Protein AF-A0AAV0EI88-F1 (afdb_monomer)

Secondary structure (DSSP, 8-state):
---HHHHHHHT-HHHHHHHHHTT--TT---TTS--HHHHHHHHT-HHHHHHHHHTT--TT---TTS--HHHHHHHTT-HHHHHHHHHTT--S------S------TT----------------------

Radius of gyration: 23.04 Å; Cα contacts (8 Å, |Δi|>4): 143; chains: 1; bounding box: 40×52×74 Å

InterPro domains:
  IPR002110 Ankyrin repeat [PF12796] (6-94)
  IPR002110 Ankyrin repeat [PR01415] (33-48)
  IPR002110 Ankyrin repeat [PR01415] (81-95)
  IPR002110 Ankyrin repeat [PS50088] (32-64)
  IPR002110 Ankyrin repeat [PS50088] (65-92)
  IPR002110 Ankyrin repeat [SM00248] (32-61)
  IPR002110 Ankyrin repeat [SM00248] (65-94)
  IPR036770 Ankyrin repeat-containing domain superfamily [G3DSA:1.25.40.20] (1-109)
  IPR036770 Ankyrin repeat-containing domain superfamily [SSF48403] (4-94)

Solvent-accessible surface area (backbone atoms only — not comparable to full-atom values): 8012 Å² total; per-residue (Å²): 132,89,49,66,48,54,26,29,59,71,63,35,54,69,61,34,51,52,43,44,73,74,67,47,66,62,67,46,58,51,98,63,34,40,30,25,59,38,40,6,40,61,73,61,35,57,67,42,41,49,52,44,49,76,67,68,35,67,54,68,52,48,26,74,86,67,48,30,36,58,52,39,13,59,75,68,66,32,62,71,53,35,52,51,42,49,72,69,67,25,67,89,73,70,73,84,62,68,100,64,92,75,84,81,65,92,86,55,103,64,96,69,88,82,79,83,82,72,86,85,83,74,86,76,84,79,80,88,133

Mean predicted aligned error: 13.84 Å

Foldseek 3Di:
DDDLLNCLQVLVLPVNVVCVVVPDDQCDQDPQGDGSLLNNLLNLPQPSNVSSVVSVNDQCRATPVRDGSLNSNVVSVNVVSNVVSVVSVNPPDDPPPPPDDDDDDPPDPDDDDDPPDDDPPPPDDDDDD

Nearest PDB structures (foldseek):
  1n0q-assembly1_A  TM=9.569E-01  e=3.970E-07  unclassified
  4k5b-assembly1_A  TM=9.743E-01  e=3.851E-06  Escherichia coli
  5eil-assembly1_A  TM=9.621E-01  e=2.298E-06  synthetic construct
  5ma6-assembly1_B  TM=9.653E-01  e=3.851E-06  synthetic construct
  2y1l-assembly1_F  TM=9.260E-01  e=1.722E-05  synthetic construct

Organism: NCBI:txid186058

Sequence (129 aa):
MEDIHAFAREEDDNNLIKCIESGVRVDLKDSEGQTPLHWAVDRGHLNTTKVLLSKNANVNEKDSEGQGPLHYAAVCERKDIAQLLVKNNADIVHRALPDEIYEMDTESQKLKPQLRFNNSQHLTVGGCK

pLDDT: mean 74.46, std 20.15, range [37.72, 92.94]

Structure (mmCIF, N/CA/C/O backbone):
data_AF-A0AAV0EI88-F1
#
_entry.id   AF-A0AAV0EI88-F1
#
loop_
_atom_site.group_PDB
_atom_site.id
_atom_site.type_symbol
_atom_site.label_atom_id
_atom_site.label_alt_id
_atom_site.label_comp_id
_atom_site.label_asym_id
_atom_site.label_entity_id
_atom_site.label_seq_id
_atom_site.pdbx_PDB_ins_code
_atom_site.Cartn_x
_atom_site.Cartn_y
_atom_site.Cartn_z
_atom_site.occupancy
_atom_site.B_iso_or_equiv
_atom_site.auth_seq_id
_atom_site.auth_comp_id
_atom_site.auth_asym_id
_atom_site.auth_atom_id
_atom_site.pdbx_PDB_model_num
ATOM 1 N N . MET A 1 1 ? 8.497 2.436 18.594 1.00 51.84 1 MET A N 1
ATOM 2 C CA . MET A 1 1 ? 7.079 2.614 18.239 1.00 51.84 1 MET A CA 1
ATOM 3 C C . MET A 1 1 ? 6.995 2.064 16.836 1.00 51.84 1 MET A C 1
ATOM 5 O O . MET A 1 1 ? 7.806 2.478 16.024 1.00 51.84 1 MET A O 1
ATOM 9 N N . GLU A 1 2 ? 6.220 1.007 16.626 1.00 67.12 2 GLU A N 1
ATOM 10 C CA . GLU A 1 2 ? 6.078 0.421 15.291 1.00 67.12 2 GLU A CA 1
ATOM 11 C C . GLU A 1 2 ? 5.209 1.357 14.450 1.00 67.12 2 GLU A C 1
ATOM 13 O O . GLU A 1 2 ? 4.152 1.804 14.903 1.00 67.12 2 GLU A O 1
ATOM 18 N N . ASP A 1 3 ? 5.702 1.703 13.266 1.00 85.12 3 ASP A N 1
ATOM 19 C CA . ASP A 1 3 ? 5.028 2.610 12.345 1.00 85.12 3 ASP A CA 1
ATOM 20 C C . ASP A 1 3 ? 4.098 1.829 11.411 1.00 85.12 3 ASP A C 1
ATOM 22 O O . ASP A 1 3 ? 4.223 0.615 11.239 1.00 85.12 3 ASP A O 1
ATOM 26 N N . ILE A 1 4 ? 3.175 2.533 10.752 1.00 89.81 4 ILE A N 1
ATOM 27 C CA . ILE A 1 4 ? 2.222 1.932 9.806 1.00 89.81 4 ILE A CA 1
ATOM 28 C C . ILE A 1 4 ? 2.914 1.111 8.694 1.00 89.81 4 ILE A C 1
ATOM 30 O O . ILE A 1 4 ? 2.361 0.117 8.225 1.00 89.81 4 ILE A O 1
ATOM 34 N N . HIS A 1 5 ? 4.150 1.466 8.328 1.00 89.62 5 HIS A N 1
ATOM 35 C CA . HIS A 1 5 ? 4.994 0.723 7.385 1.00 89.62 5 HIS A CA 1
ATOM 36 C C . HIS A 1 5 ? 5.426 -0.652 7.902 1.00 89.62 5 HIS A C 1
ATOM 38 O O . HIS A 1 5 ? 5.431 -1.612 7.133 1.00 89.62 5 HIS A O 1
ATOM 44 N N . ALA A 1 6 ? 5.760 -0.771 9.192 1.00 90.00 6 ALA A N 1
ATOM 45 C CA . ALA A 1 6 ? 6.183 -2.038 9.790 1.00 90.00 6 ALA A CA 1
ATOM 46 C C . ALA A 1 6 ? 5.035 -3.056 9.762 1.00 90.00 6 ALA A C 1
ATOM 48 O O . ALA A 1 6 ? 5.210 -4.171 9.275 1.00 90.00 6 ALA A O 1
ATOM 49 N N . PHE A 1 7 ? 3.829 -2.630 10.148 1.00 90.25 7 PHE A N 1
ATOM 50 C CA . PHE A 1 7 ? 2.637 -3.481 10.085 1.00 90.25 7 PHE A CA 1
ATOM 51 C C . PHE A 1 7 ? 2.302 -3.909 8.653 1.00 90.25 7 PHE A C 1
ATOM 53 O O . PHE A 1 7 ? 1.961 -5.066 8.415 1.00 90.25 7 PHE A O 1
ATOM 60 N N . ALA A 1 8 ? 2.470 -3.008 7.677 1.00 89.75 8 ALA A N 1
ATOM 61 C CA . ALA A 1 8 ? 2.252 -3.339 6.272 1.00 89.75 8 ALA A CA 1
ATOM 62 C C . ALA A 1 8 ? 3.286 -4.327 5.706 1.00 89.75 8 ALA A C 1
ATOM 64 O O . ALA A 1 8 ? 2.984 -5.068 4.773 1.00 89.75 8 ALA A O 1
ATOM 65 N N . ARG A 1 9 ? 4.500 -4.354 6.265 1.00 87.81 9 ARG A N 1
ATOM 66 C CA . ARG A 1 9 ? 5.572 -5.281 5.884 1.00 87.81 9 ARG A CA 1
ATOM 67 C C . ARG A 1 9 ? 5.398 -6.672 6.502 1.00 87.81 9 ARG A C 1
ATOM 69 O O . ARG A 1 9 ? 5.786 -7.661 5.878 1.00 87.81 9 ARG A O 1
ATOM 76 N N . GLU A 1 10 ? 4.848 -6.746 7.710 1.00 87.31 10 GLU A N 1
ATOM 77 C CA . GLU A 1 10 ? 4.723 -7.981 8.499 1.00 87.31 10 GLU A CA 1
ATOM 78 C C . GLU A 1 10 ? 3.380 -8.715 8.322 1.00 87.31 10 GLU A C 1
ATOM 80 O O . GLU A 1 10 ? 3.190 -9.767 8.921 1.00 87.31 10 GLU A O 1
ATOM 85 N N . GLU A 1 11 ? 2.483 -8.212 7.462 1.00 85.94 11 GLU A N 1
ATOM 86 C CA . GLU A 1 11 ? 1.114 -8.740 7.267 1.00 85.94 11 GLU A CA 1
ATOM 87 C C . GLU A 1 11 ? 0.243 -8.644 8.540 1.00 85.94 11 GLU A C 1
ATOM 89 O O . GLU A 1 11 ? -0.685 -9.423 8.758 1.00 85.94 11 GLU A O 1
ATOM 94 N N . ASP A 1 12 ? 0.521 -7.662 9.405 1.00 88.94 12 ASP A N 1
ATOM 95 C CA . ASP A 1 12 ? -0.242 -7.452 10.636 1.00 88.94 12 ASP A CA 1
ATOM 96 C C . ASP A 1 12 ? -1.436 -6.521 10.397 1.00 88.94 12 ASP A C 1
ATOM 98 O O . ASP A 1 12 ? -1.453 -5.346 10.775 1.00 88.94 12 ASP A O 1
ATOM 102 N N . ASP A 1 13 ? -2.463 -7.067 9.747 1.00 88.75 13 ASP A N 1
ATOM 103 C CA . ASP A 1 13 ? -3.684 -6.337 9.399 1.00 88.75 13 ASP A CA 1
ATOM 104 C C . ASP A 1 13 ? -4.397 -5.757 10.635 1.00 88.75 13 ASP A C 1
ATOM 106 O O . ASP A 1 13 ? -4.989 -4.677 10.571 1.00 88.75 13 ASP A O 1
ATOM 110 N N . ASN A 1 14 ? -4.328 -6.445 11.779 1.00 90.38 14 ASN A N 1
ATOM 111 C CA . ASN A 1 14 ? -4.995 -6.015 13.008 1.00 90.38 14 ASN A CA 1
ATOM 112 C C . ASN A 1 14 ? -4.340 -4.758 13.583 1.00 90.38 14 ASN A C 1
ATOM 114 O O . ASN A 1 14 ? -5.032 -3.781 13.890 1.00 90.38 14 ASN A O 1
ATOM 118 N N . ASN A 1 15 ? -3.012 -4.768 13.722 1.00 90.56 15 ASN A N 1
ATOM 119 C CA . ASN A 1 15 ? -2.287 -3.604 14.217 1.00 90.56 15 ASN A CA 1
ATOM 120 C C . ASN A 1 15 ? -2.280 -2.463 13.192 1.00 90.56 15 ASN A C 1
ATOM 122 O O . ASN A 1 15 ? -2.442 -1.305 13.582 1.00 90.56 15 ASN A O 1
ATOM 126 N N . LEU A 1 16 ? -2.231 -2.775 11.892 1.00 90.44 16 LEU A N 1
ATOM 127 C CA . LEU A 1 16 ? -2.396 -1.793 10.822 1.00 90.44 16 LEU A CA 1
ATOM 128 C C . LEU A 1 16 ? -3.726 -1.032 10.956 1.00 90.44 16 LEU A C 1
ATOM 130 O O . LEU A 1 16 ? -3.735 0.200 10.993 1.00 90.44 16 LEU A O 1
ATOM 134 N N . ILE A 1 17 ? -4.854 -1.746 11.076 1.00 90.62 17 ILE A N 1
ATOM 135 C CA . ILE A 1 17 ? -6.183 -1.132 11.239 1.00 90.62 17 ILE A CA 1
ATOM 136 C C . ILE A 1 17 ? -6.225 -0.276 12.500 1.00 90.62 17 ILE A C 1
ATOM 138 O O . ILE A 1 17 ? -6.700 0.859 12.455 1.00 90.62 17 ILE A O 1
ATOM 142 N N . LYS A 1 18 ? -5.687 -0.790 13.607 1.00 90.94 18 LYS A N 1
ATOM 143 C CA . LYS A 1 18 ? -5.657 -0.083 14.887 1.00 90.94 18 LYS A CA 1
ATOM 144 C C . LYS A 1 18 ? -4.873 1.230 14.809 1.00 90.94 18 LYS A C 1
ATOM 146 O O . LYS A 1 18 ? -5.299 2.221 15.397 1.00 90.94 18 LYS A O 1
ATOM 151 N N . CYS A 1 19 ? -3.763 1.266 14.072 1.00 89.38 19 CYS A N 1
ATOM 152 C CA . CYS A 1 19 ? -3.006 2.494 13.820 1.00 89.38 19 CYS A CA 1
ATOM 153 C C . CYS A 1 19 ? -3.779 3.494 12.956 1.00 89.38 19 CYS A C 1
ATOM 155 O O . CYS A 1 19 ? -3.773 4.691 13.228 1.00 89.38 19 CYS A O 1
ATOM 157 N N . ILE A 1 20 ? -4.486 3.023 11.932 1.00 89.25 20 ILE A N 1
ATOM 158 C CA . ILE A 1 20 ? -5.314 3.902 11.097 1.00 89.25 20 ILE A CA 1
A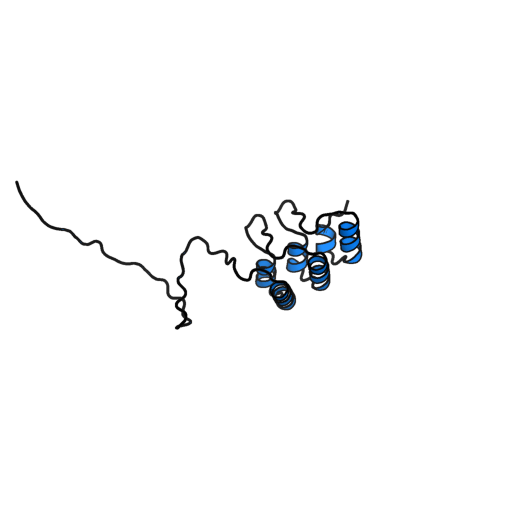TOM 159 C C . ILE A 1 20 ? -6.465 4.492 11.928 1.00 89.25 20 ILE A C 1
ATOM 161 O O . ILE A 1 20 ? -6.767 5.680 11.834 1.00 89.25 20 ILE A O 1
ATOM 165 N N . GLU A 1 21 ? -7.073 3.686 12.798 1.00 88.81 21 GLU A N 1
ATOM 166 C CA . GLU A 1 21 ? -8.147 4.111 13.703 1.00 88.81 21 GLU A CA 1
ATOM 167 C C . GLU A 1 21 ? -7.667 5.032 14.827 1.00 88.81 21 GLU A C 1
ATOM 169 O O . GLU A 1 21 ? -8.438 5.868 15.297 1.00 88.81 21 GLU A O 1
ATOM 174 N N . SER A 1 22 ? -6.392 4.951 15.221 1.00 88.94 22 SER A N 1
ATOM 175 C CA . SER A 1 22 ? -5.790 5.906 16.157 1.00 88.94 22 SER A CA 1
ATOM 176 C C . SER A 1 22 ? -5.478 7.270 15.524 1.00 88.94 22 SER A C 1
ATOM 178 O O . SER A 1 22 ? -5.078 8.191 16.236 1.00 88.94 22 SER A O 1
ATOM 180 N N . GLY A 1 23 ? -5.708 7.429 14.214 1.00 86.12 23 GLY A N 1
ATOM 181 C CA . GLY A 1 23 ? -5.546 8.684 13.480 1.00 86.12 23 GLY A CA 1
ATOM 182 C C . GLY A 1 23 ? -4.271 8.771 12.640 1.00 86.12 23 GLY A C 1
ATOM 183 O O . GLY A 1 23 ? -3.953 9.850 12.134 1.00 86.12 23 GLY A O 1
ATOM 184 N N . VAL A 1 24 ? -3.531 7.669 12.467 1.00 88.44 24 VAL A N 1
ATOM 185 C CA . VAL A 1 24 ? -2.377 7.633 11.556 1.00 88.44 24 VAL A CA 1
ATOM 186 C C . VAL A 1 24 ? -2.862 7.681 10.106 1.00 88.44 24 VAL A C 1
ATOM 188 O O . VAL A 1 24 ? -3.807 6.995 9.717 1.00 88.44 24 VAL A O 1
ATOM 191 N N . ARG A 1 25 ? -2.202 8.495 9.276 1.00 88.12 25 ARG A N 1
ATOM 192 C CA . ARG A 1 25 ? -2.519 8.592 7.845 1.00 88.12 25 ARG A CA 1
ATOM 193 C C . ARG A 1 25 ? -2.083 7.320 7.114 1.00 88.12 25 ARG A C 1
ATOM 195 O O . ARG A 1 25 ? -0.937 6.905 7.240 1.00 88.12 25 ARG A O 1
ATOM 202 N N . VAL A 1 26 ? -2.977 6.765 6.294 1.00 89.38 26 VAL A N 1
ATOM 203 C CA . VAL A 1 26 ? -2.714 5.577 5.455 1.00 89.38 26 VAL A CA 1
ATOM 204 C C . VAL A 1 26 ? -1.632 5.804 4.400 1.00 89.38 26 VAL A C 1
ATOM 206 O O . VAL A 1 26 ? -0.906 4.877 4.064 1.00 89.38 26 VAL A O 1
ATOM 209 N N . ASP A 1 27 ? -1.483 7.047 3.938 1.00 88.00 27 ASP A N 1
ATOM 210 C CA . ASP A 1 27 ? -0.513 7.451 2.910 1.00 88.00 27 ASP A CA 1
ATOM 211 C C . ASP A 1 27 ? 0.760 8.062 3.514 1.00 88.00 27 ASP A C 1
ATOM 213 O O . ASP A 1 27 ? 1.408 8.912 2.899 1.00 88.00 27 ASP A O 1
ATOM 217 N N . LEU A 1 28 ? 1.094 7.705 4.759 1.00 90.50 28 LEU A N 1
ATOM 218 C CA . LEU A 1 28 ? 2.328 8.168 5.389 1.00 90.50 28 LEU A CA 1
ATOM 219 C C . LEU A 1 28 ? 3.522 7.723 4.536 1.00 90.50 28 LEU A C 1
ATOM 221 O O . LEU A 1 28 ? 3.635 6.549 4.204 1.00 90.50 28 LEU A O 1
ATOM 225 N N . LYS A 1 29 ? 4.418 8.646 4.196 1.00 90.88 29 LYS A N 1
ATOM 226 C CA . LYS A 1 29 ? 5.653 8.322 3.479 1.00 90.88 29 LYS A CA 1
ATOM 227 C C . LYS A 1 29 ? 6.783 8.084 4.472 1.00 90.88 29 LYS A C 1
ATOM 229 O O . LYS A 1 29 ? 6.895 8.828 5.445 1.00 90.88 29 LYS A O 1
ATOM 234 N N . ASP A 1 30 ? 7.580 7.049 4.239 1.00 89.50 30 ASP A N 1
ATOM 235 C CA . ASP A 1 30 ? 8.824 6.825 4.975 1.00 89.50 30 ASP A CA 1
ATOM 236 C C . ASP A 1 30 ? 9.976 7.659 4.385 1.00 89.50 30 ASP A C 1
ATOM 238 O O . ASP A 1 30 ? 9.772 8.544 3.549 1.00 89.50 30 ASP A O 1
ATOM 242 N N . SER A 1 31 ? 11.205 7.392 4.834 1.00 89.88 31 SER A N 1
ATOM 243 C CA . SER A 1 31 ? 12.413 8.067 4.353 1.00 89.88 31 SER A CA 1
ATOM 244 C C . SER A 1 31 ? 12.707 7.851 2.868 1.00 89.88 31 SER A C 1
ATOM 246 O O . SER A 1 31 ? 13.425 8.657 2.286 1.00 89.88 31 SER A O 1
ATOM 248 N N . GLU A 1 32 ? 12.172 6.792 2.258 1.00 85.69 32 GLU A N 1
ATOM 249 C CA . GLU A 1 32 ? 12.321 6.495 0.829 1.00 85.69 32 GLU A CA 1
ATOM 250 C C . GLU A 1 32 ? 11.126 7.024 0.020 1.00 85.69 32 GLU A C 1
ATOM 252 O O . GLU A 1 32 ? 11.051 6.874 -1.200 1.00 85.69 32 GLU A O 1
ATOM 257 N N . GLY A 1 33 ? 10.194 7.726 0.670 1.00 90.00 33 GLY A N 1
ATOM 258 C CA . GLY A 1 33 ? 8.975 8.220 0.041 1.00 90.00 33 GLY A CA 1
ATOM 259 C C . GLY A 1 33 ? 7.916 7.131 -0.145 1.00 90.00 33 GLY A C 1
ATOM 260 O O . GLY A 1 33 ? 6.870 7.403 -0.735 1.00 90.00 33 GLY A O 1
ATOM 261 N N . GLN A 1 34 ? 8.156 5.917 0.352 1.00 90.69 34 GLN A N 1
ATOM 262 C CA . GLN A 1 34 ? 7.260 4.785 0.185 1.00 90.69 34 GLN A CA 1
ATOM 263 C C . GLN A 1 34 ? 6.100 4.867 1.177 1.00 90.69 34 GLN A C 1
ATOM 265 O O . GLN A 1 34 ? 6.249 5.226 2.348 1.00 90.69 34 GLN A O 1
ATOM 270 N N . THR A 1 35 ? 4.910 4.523 0.695 1.00 92.94 35 THR A N 1
ATOM 271 C CA . THR A 1 35 ? 3.7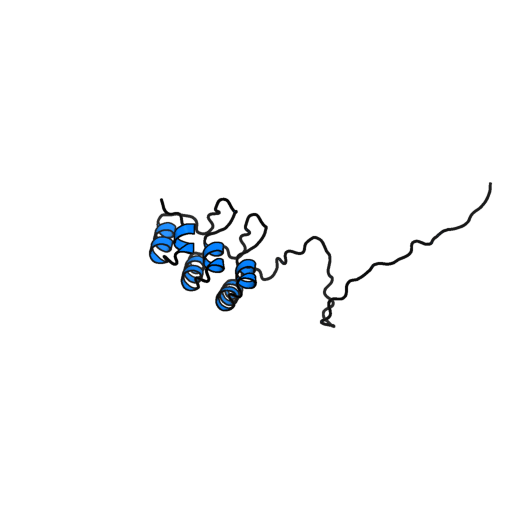11 4.381 1.533 1.00 92.94 35 THR A CA 1
ATOM 272 C C . THR A 1 35 ? 3.580 2.945 2.050 1.00 92.94 35 THR A C 1
ATOM 274 O O . THR A 1 35 ? 4.158 2.029 1.462 1.00 92.94 35 THR A O 1
ATOM 277 N N . PRO A 1 36 ? 2.769 2.687 3.091 1.00 92.69 36 PRO A N 1
ATOM 278 C CA . PRO A 1 36 ? 2.429 1.330 3.526 1.00 92.69 36 PRO A CA 1
ATOM 279 C C . PRO A 1 36 ? 1.968 0.422 2.380 1.00 92.69 36 PRO A C 1
ATOM 281 O O . PRO A 1 36 ? 2.266 -0.770 2.367 1.00 92.69 36 PRO A O 1
ATOM 284 N N . LEU A 1 37 ? 1.290 0.993 1.378 1.00 92.56 37 LEU A N 1
ATOM 285 C CA . LEU A 1 37 ? 0.845 0.264 0.194 1.00 92.56 37 LEU A CA 1
ATOM 286 C C . LEU A 1 37 ? 2.016 -0.235 -0.664 1.00 92.56 37 LEU A C 1
ATOM 288 O O . LEU A 1 37 ? 1.930 -1.338 -1.190 1.00 92.56 37 LEU A O 1
ATOM 292 N N . HIS A 1 38 ? 3.119 0.513 -0.764 1.00 91.56 38 HIS A N 1
ATOM 293 C CA . HIS A 1 38 ? 4.321 0.051 -1.468 1.00 91.56 38 HIS A CA 1
ATOM 294 C C . HIS A 1 38 ? 4.895 -1.200 -0.798 1.00 91.56 38 HIS A C 1
ATOM 296 O O . HIS A 1 38 ? 5.102 -2.209 -1.467 1.00 91.56 38 HIS A O 1
ATOM 302 N N . TRP A 1 39 ? 5.056 -1.173 0.529 1.00 91.94 39 TRP A N 1
ATOM 303 C CA . TRP A 1 39 ? 5.579 -2.307 1.295 1.00 91.94 39 TRP A CA 1
ATOM 304 C C . TRP A 1 39 ? 4.677 -3.540 1.227 1.00 91.94 39 TRP A C 1
ATOM 306 O O . TRP A 1 39 ? 5.175 -4.650 1.034 1.00 91.94 39 TRP A O 1
ATOM 316 N N . ALA A 1 40 ? 3.357 -3.361 1.337 1.00 92.38 40 ALA A N 1
ATOM 317 C CA . ALA A 1 40 ? 2.408 -4.465 1.212 1.00 92.38 40 ALA A CA 1
ATOM 318 C C . ALA A 1 40 ? 2.484 -5.122 -0.179 1.00 92.38 40 ALA A C 1
ATOM 320 O O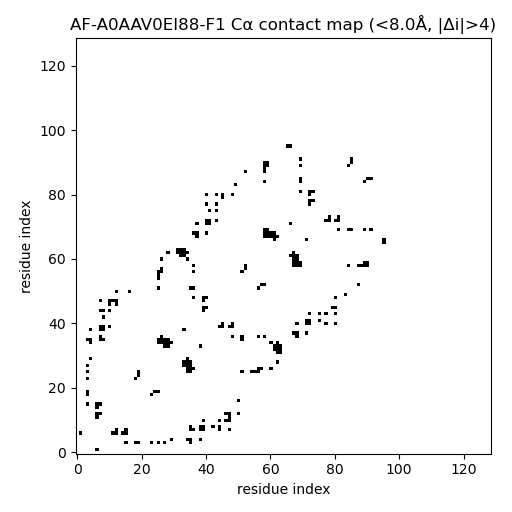 . ALA A 1 40 ? 2.463 -6.349 -0.297 1.00 92.38 40 ALA A O 1
ATOM 321 N N . VAL A 1 41 ? 2.621 -4.316 -1.238 1.00 91.75 41 VAL A N 1
ATOM 322 C CA . VAL A 1 41 ? 2.714 -4.800 -2.621 1.00 91.75 41 VAL A CA 1
ATOM 323 C C . VAL A 1 41 ? 4.055 -5.487 -2.898 1.00 91.75 41 VAL A C 1
ATOM 325 O O . VAL A 1 41 ? 4.054 -6.585 -3.456 1.00 91.75 41 VAL A O 1
ATOM 328 N N . ASP A 1 42 ? 5.171 -4.889 -2.472 1.00 90.19 42 ASP A N 1
ATOM 329 C CA . ASP A 1 42 ? 6.528 -5.449 -2.589 1.00 90.19 42 ASP A CA 1
ATOM 330 C C . ASP A 1 42 ? 6.617 -6.839 -1.939 1.00 90.19 42 ASP A C 1
ATOM 332 O O . ASP A 1 42 ? 7.094 -7.812 -2.532 1.00 90.19 42 ASP A O 1
ATOM 336 N N . ARG A 1 43 ? 6.046 -6.969 -0.736 1.00 89.88 43 ARG A N 1
ATOM 337 C CA . ARG A 1 43 ? 6.015 -8.235 0.007 1.00 89.88 43 ARG A CA 1
ATOM 338 C C . ARG A 1 43 ? 5.054 -9.261 -0.586 1.00 89.88 43 ARG A C 1
ATOM 340 O O . ARG A 1 43 ? 5.277 -10.460 -0.427 1.00 89.88 43 ARG A O 1
ATOM 347 N N . GLY A 1 44 ? 4.044 -8.823 -1.335 1.00 89.25 44 GLY A N 1
ATOM 348 C CA . GLY A 1 44 ? 3.010 -9.700 -1.881 1.00 89.25 44 GLY A CA 1
ATOM 349 C C . GLY A 1 44 ? 1.830 -9.939 -0.932 1.00 89.25 44 GLY A C 1
ATOM 350 O O . GLY A 1 44 ? 1.099 -10.913 -1.107 1.00 89.25 44 GLY A O 1
ATOM 351 N N . HIS A 1 45 ? 1.619 -9.054 0.040 1.00 92.38 45 HIS A N 1
ATOM 352 C CA . HIS A 1 45 ? 0.595 -9.185 1.077 1.00 92.38 45 HIS A CA 1
ATOM 353 C C . HIS A 1 45 ? -0.769 -8.737 0.559 1.00 92.38 45 HIS A C 1
ATOM 355 O O . HIS A 1 45 ? -1.176 -7.575 0.670 1.00 92.38 45 HIS A O 1
ATOM 361 N N . LEU A 1 46 ? -1.494 -9.672 -0.057 1.00 90.00 46 LEU A N 1
ATOM 362 C CA . LEU A 1 46 ? -2.777 -9.400 -0.708 1.00 90.00 46 LEU A CA 1
ATOM 363 C C . LEU A 1 46 ? -3.852 -8.916 0.278 1.00 90.00 46 LEU A C 1
ATOM 365 O O . LEU A 1 46 ? -4.647 -8.040 -0.070 1.00 90.00 46 LEU A O 1
ATOM 369 N N . ASN A 1 47 ? -3.906 -9.488 1.483 1.00 91.00 47 ASN A N 1
ATOM 370 C CA . ASN A 1 47 ? -4.897 -9.109 2.491 1.00 91.00 47 ASN A CA 1
ATOM 371 C C . ASN A 1 47 ? -4.631 -7.701 3.024 1.00 91.00 47 ASN A C 1
ATOM 373 O O . ASN A 1 47 ? -5.516 -6.850 2.935 1.00 91.00 47 ASN A O 1
ATOM 377 N N . THR A 1 48 ? -3.393 -7.410 3.410 1.00 91.81 48 THR A N 1
ATOM 378 C CA . THR A 1 48 ? -2.958 -6.069 3.817 1.00 91.81 48 THR A CA 1
ATOM 379 C C . THR A 1 48 ? -3.207 -5.025 2.735 1.00 91.81 48 THR A C 1
ATOM 381 O O . THR A 1 48 ? -3.742 -3.953 3.015 1.00 91.81 48 THR A O 1
ATOM 384 N N . THR A 1 49 ? -2.933 -5.358 1.470 1.00 91.88 49 THR A N 1
ATOM 385 C CA . THR A 1 49 ? -3.264 -4.490 0.330 1.00 91.88 49 THR A CA 1
ATOM 386 C C . THR A 1 49 ? -4.764 -4.175 0.287 1.00 91.88 49 THR A C 1
ATOM 388 O O . THR A 1 49 ? -5.149 -3.015 0.154 1.00 91.88 49 THR A O 1
ATOM 391 N N . LYS A 1 50 ? -5.642 -5.177 0.445 1.00 90.50 50 LYS A N 1
ATOM 392 C CA . LYS A 1 50 ? -7.101 -4.954 0.486 1.00 90.50 50 LYS A CA 1
ATOM 393 C C . LYS A 1 50 ? -7.513 -4.066 1.655 1.00 90.50 50 LYS A C 1
ATOM 395 O O . LYS A 1 50 ? -8.369 -3.204 1.473 1.00 90.50 50 LYS A O 1
ATOM 400 N N . VAL A 1 51 ? -6.924 -4.269 2.833 1.00 90.75 51 VAL A N 1
ATOM 401 C CA . VAL A 1 51 ? -7.212 -3.462 4.024 1.00 90.75 51 VAL A CA 1
ATOM 402 C C . VAL A 1 51 ? -6.836 -2.002 3.778 1.00 90.75 51 VAL A C 1
ATOM 404 O O . VAL A 1 51 ? -7.678 -1.126 3.969 1.00 90.75 51 VAL A O 1
ATOM 407 N N . LEU A 1 52 ? -5.631 -1.732 3.272 1.00 90.69 52 LEU A N 1
ATOM 408 C CA . LEU A 1 52 ? -5.181 -0.376 2.940 1.00 90.69 52 LEU A CA 1
ATOM 409 C C . LEU A 1 52 ? -6.111 0.307 1.931 1.00 90.69 52 LEU A C 1
ATOM 411 O O . LEU A 1 52 ? -6.537 1.440 2.148 1.00 90.69 52 LEU A O 1
ATOM 415 N N . LEU A 1 53 ? -6.510 -0.405 0.877 1.00 88.62 53 LEU A N 1
ATOM 416 C CA . LEU A 1 53 ? -7.449 0.113 -0.122 1.00 88.62 53 LEU A CA 1
ATOM 417 C C . LEU A 1 53 ? -8.838 0.378 0.462 1.00 88.62 53 LEU A C 1
ATOM 419 O O . LEU A 1 53 ? -9.446 1.402 0.164 1.00 88.62 53 LEU A O 1
ATOM 423 N N . SER A 1 54 ? -9.324 -0.492 1.352 1.00 88.94 54 SER A N 1
ATOM 424 C CA . SER A 1 54 ? -10.598 -0.281 2.056 1.00 88.94 54 SER A CA 1
ATOM 425 C C . SER A 1 54 ? -10.580 0.953 2.965 1.00 88.94 54 SER A C 1
ATOM 427 O O . SER A 1 54 ? -11.627 1.531 3.252 1.00 88.94 54 SER A O 1
ATOM 429 N N . LYS A 1 55 ? -9.387 1.375 3.397 1.00 88.62 55 LYS A N 1
ATOM 430 C CA . LYS A 1 55 ? -9.150 2.584 4.189 1.00 88.62 55 LYS A CA 1
ATOM 431 C C . LYS A 1 55 ? -8.777 3.795 3.315 1.00 88.62 55 LYS A C 1
ATOM 433 O O . LYS A 1 55 ? -8.279 4.783 3.844 1.00 88.62 55 LYS A O 1
ATOM 438 N N . ASN A 1 56 ? -9.075 3.747 2.011 1.00 85.38 56 ASN A N 1
ATOM 439 C CA . ASN A 1 56 ? -8.825 4.803 1.023 1.00 85.38 56 ASN A CA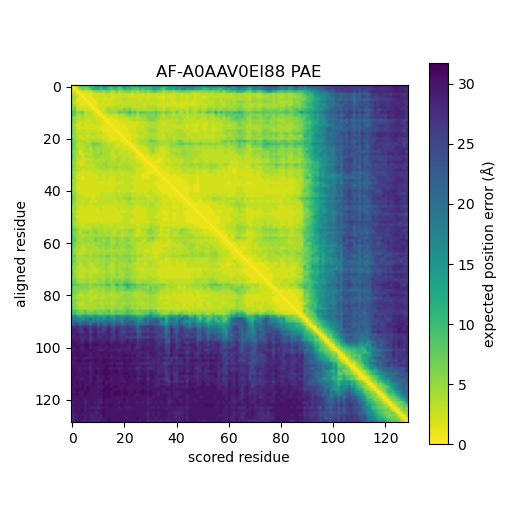 1
ATOM 440 C C . ASN A 1 56 ? -7.342 5.173 0.841 1.00 85.38 56 ASN A C 1
ATOM 442 O O . ASN A 1 56 ? -7.035 6.339 0.604 1.00 85.38 56 ASN A O 1
ATOM 446 N N . ALA A 1 57 ? -6.426 4.204 0.947 1.00 87.75 57 ALA A N 1
ATOM 447 C CA . ALA A 1 57 ? -5.030 4.436 0.582 1.00 87.75 57 ALA A CA 1
ATOM 448 C C . ALA A 1 57 ? -4.904 4.834 -0.897 1.00 87.75 57 ALA A C 1
ATOM 450 O O . ALA A 1 57 ? -5.540 4.239 -1.774 1.00 87.75 57 ALA A O 1
ATOM 451 N N . ASN A 1 58 ? -4.059 5.820 -1.178 1.00 86.50 58 ASN A N 1
ATOM 452 C CA . ASN A 1 58 ? -3.835 6.311 -2.525 1.00 86.50 58 ASN A CA 1
ATOM 453 C C . ASN A 1 58 ? -2.946 5.337 -3.320 1.00 86.50 58 ASN A C 1
ATOM 455 O O . ASN A 1 58 ? -1.754 5.161 -3.063 1.00 86.50 58 ASN A O 1
ATOM 459 N N . VAL A 1 59 ? -3.554 4.724 -4.334 1.00 86.19 59 VAL A N 1
ATOM 460 C CA . VAL A 1 59 ? -2.947 3.752 -5.257 1.00 86.19 59 VAL A CA 1
ATOM 461 C C . VAL A 1 59 ? -1.926 4.343 -6.224 1.00 86.19 59 VAL A C 1
ATOM 463 O O . VAL A 1 59 ? -1.163 3.587 -6.824 1.00 86.19 59 VAL A O 1
ATOM 466 N N . ASN A 1 60 ? -1.909 5.669 -6.369 1.00 83.00 60 ASN A N 1
ATOM 467 C CA . ASN A 1 60 ? -1.079 6.391 -7.334 1.00 83.00 60 ASN A CA 1
ATOM 468 C C . ASN A 1 60 ? 0.058 7.174 -6.671 1.00 83.00 60 ASN A C 1
ATOM 470 O O . ASN A 1 60 ? 0.776 7.901 -7.361 1.00 83.00 60 ASN A O 1
ATOM 474 N N . GLU A 1 61 ? 0.216 7.066 -5.348 1.00 87.19 61 GLU A N 1
ATOM 475 C CA . GLU A 1 61 ? 1.349 7.691 -4.670 1.00 87.19 61 GLU A CA 1
ATOM 476 C C . GLU A 1 61 ? 2.653 7.173 -5.245 1.00 87.19 61 GLU A C 1
ATOM 478 O O . GLU A 1 61 ? 2.811 5.979 -5.466 1.00 87.19 61 GLU A O 1
ATOM 483 N N . LYS A 1 62 ? 3.585 8.093 -5.469 1.00 87.31 62 LYS A N 1
ATOM 484 C CA . LYS A 1 62 ? 4.924 7.768 -5.939 1.00 87.31 62 LYS A CA 1
ATOM 485 C C . LYS A 1 62 ? 5.908 7.852 -4.786 1.00 87.31 62 LYS A C 1
ATOM 487 O O . LYS A 1 62 ? 5.795 8.758 -3.943 1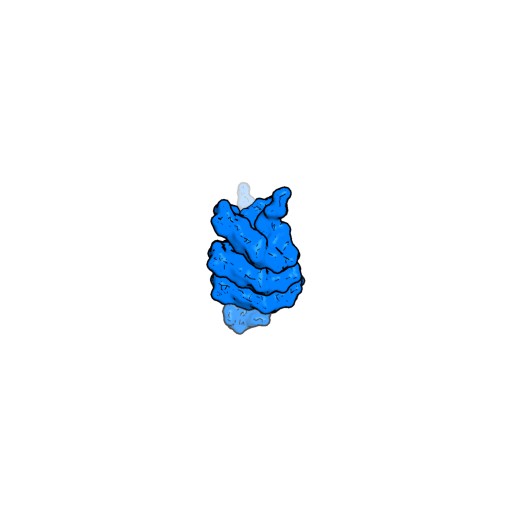.00 87.31 62 LYS A O 1
ATOM 492 N N . ASP A 1 63 ? 6.851 6.923 -4.786 1.00 87.75 63 ASP A N 1
ATOM 493 C CA . ASP A 1 63 ? 8.045 6.977 -3.956 1.00 87.75 63 ASP A CA 1
ATOM 494 C C . ASP A 1 63 ? 9.043 8.035 -4.462 1.00 87.75 63 ASP A C 1
ATOM 496 O O . ASP A 1 63 ? 8.762 8.793 -5.400 1.00 87.75 63 ASP A O 1
ATOM 500 N N . SER A 1 64 ? 10.207 8.125 -3.813 1.00 88.69 64 SER A N 1
ATOM 501 C CA . SER A 1 64 ? 11.246 9.097 -4.188 1.00 88.69 64 SER A CA 1
ATOM 502 C C . SER A 1 64 ? 11.844 8.840 -5.575 1.00 88.69 64 SER A C 1
ATOM 504 O O . SER A 1 64 ? 12.320 9.778 -6.210 1.00 88.69 64 SER A O 1
ATOM 506 N N . GLU A 1 65 ? 11.751 7.607 -6.076 1.00 85.38 65 GLU A N 1
ATOM 507 C CA . GLU A 1 65 ? 12.212 7.193 -7.407 1.00 85.38 65 GLU A CA 1
ATOM 508 C C . GLU A 1 65 ? 11.122 7.383 -8.481 1.00 85.38 65 GLU A C 1
ATOM 510 O O . GLU A 1 65 ? 11.284 6.992 -9.643 1.00 85.38 65 GLU A O 1
ATOM 515 N N . GLY A 1 66 ? 9.980 7.973 -8.109 1.00 86.94 66 GLY A N 1
ATOM 516 C CA . GLY A 1 66 ? 8.849 8.198 -9.000 1.00 86.94 66 GLY A CA 1
ATOM 517 C C . GLY A 1 66 ? 8.055 6.930 -9.332 1.00 86.94 66 GLY A C 1
ATOM 518 O O . GLY A 1 66 ? 7.207 6.974 -10.230 1.00 86.94 66 GLY A O 1
ATOM 519 N N . GLN A 1 67 ? 8.306 5.822 -8.632 1.00 86.56 67 GLN A N 1
ATOM 520 C CA . GLN A 1 67 ? 7.626 4.548 -8.829 1.00 86.56 67 GLN A CA 1
ATOM 521 C C . GLN A 1 67 ? 6.365 4.487 -7.971 1.00 86.56 67 GLN A C 1
ATOM 523 O O . 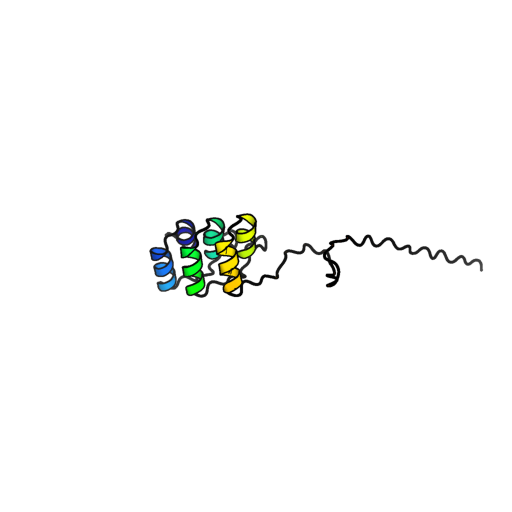GLN A 1 67 ? 6.365 4.895 -6.815 1.00 86.56 67 GLN A O 1
ATOM 528 N N . GLY A 1 68 ? 5.274 3.986 -8.550 1.00 89.00 68 GLY A N 1
ATOM 529 C CA . GLY A 1 68 ? 4.022 3.758 -7.827 1.00 89.00 68 GLY A CA 1
ATOM 530 C C . GLY A 1 68 ? 3.824 2.287 -7.442 1.00 89.00 68 GLY A C 1
ATOM 531 O O . GLY A 1 68 ? 4.498 1.413 -7.995 1.00 89.00 68 GLY A O 1
ATOM 532 N N . PRO A 1 69 ? 2.834 1.963 -6.594 1.00 88.06 69 PRO A N 1
ATOM 533 C CA . PRO A 1 69 ? 2.551 0.599 -6.148 1.00 88.06 69 PRO A CA 1
ATOM 534 C C . PRO A 1 69 ? 2.362 -0.393 -7.303 1.00 88.06 69 PRO A C 1
ATOM 536 O O . PRO A 1 69 ? 2.834 -1.525 -7.247 1.00 88.06 69 PRO A O 1
ATOM 539 N N . LEU A 1 70 ? 1.725 0.033 -8.399 1.00 86.94 70 LEU A N 1
ATOM 540 C CA . LEU A 1 70 ? 1.532 -0.815 -9.578 1.00 86.94 70 LEU A CA 1
ATOM 541 C C . LEU A 1 70 ? 2.860 -1.208 -10.251 1.00 86.94 70 LEU A C 1
ATOM 543 O O . LEU A 1 70 ? 2.961 -2.309 -10.793 1.00 86.94 70 LEU A O 1
ATOM 547 N N . HIS A 1 71 ? 3.882 -0.346 -10.187 1.00 86.44 71 HIS A N 1
ATOM 548 C CA . HIS A 1 71 ? 5.219 -0.658 -10.691 1.00 86.44 71 HIS A CA 1
ATOM 549 C C . HIS A 1 71 ? 5.841 -1.811 -9.898 1.00 86.44 71 HIS A C 1
ATOM 551 O O . HIS A 1 71 ? 6.258 -2.803 -10.493 1.00 86.44 71 HIS A O 1
ATOM 557 N N . TYR A 1 72 ? 5.800 -1.743 -8.564 1.00 85.12 72 TYR A N 1
ATOM 558 C CA . TYR A 1 72 ? 6.261 -2.828 -7.691 1.00 85.12 72 TYR A CA 1
ATOM 559 C C . TYR A 1 72 ? 5.488 -4.125 -7.942 1.00 85.12 72 TYR A C 1
ATOM 561 O O . TYR A 1 72 ? 6.090 -5.187 -8.084 1.00 85.12 72 TYR A O 1
ATOM 569 N N . ALA A 1 73 ? 4.162 -4.054 -8.099 1.00 87.62 73 ALA A N 1
ATOM 570 C CA . ALA A 1 73 ? 3.356 -5.236 -8.404 1.00 87.62 73 ALA A CA 1
ATOM 571 C C . ALA A 1 73 ? 3.788 -5.908 -9.722 1.00 87.62 73 ALA A C 1
ATOM 573 O O . ALA A 1 73 ? 3.789 -7.137 -9.818 1.00 87.62 73 ALA A O 1
ATOM 574 N N . ALA A 1 74 ? 4.161 -5.111 -10.729 1.00 85.81 74 ALA A N 1
ATOM 575 C CA . ALA A 1 74 ? 4.644 -5.600 -12.015 1.00 85.81 7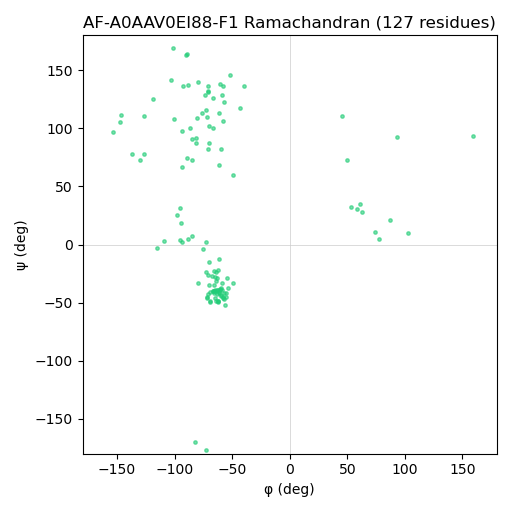4 ALA A CA 1
ATOM 576 C C . ALA A 1 74 ? 6.058 -6.198 -11.920 1.00 85.81 74 ALA A C 1
ATOM 578 O O . ALA A 1 74 ? 6.281 -7.291 -12.438 1.00 85.81 74 ALA A O 1
ATOM 579 N N . VAL A 1 75 ? 6.985 -5.521 -11.232 1.00 86.19 75 VAL A N 1
ATOM 580 C CA . VAL A 1 75 ? 8.379 -5.970 -11.053 1.00 86.19 75 VAL A CA 1
ATOM 581 C C . VAL A 1 75 ? 8.457 -7.247 -10.214 1.00 86.19 75 VAL A C 1
ATOM 583 O O . VAL A 1 75 ? 9.205 -8.160 -10.548 1.00 86.19 75 VAL A O 1
ATOM 586 N N . CYS A 1 76 ? 7.643 -7.353 -9.165 1.00 81.94 76 CYS A N 1
ATOM 587 C CA . CYS A 1 76 ? 7.588 -8.518 -8.280 1.00 81.94 76 CYS A CA 1
ATOM 588 C C . CYS A 1 76 ? 6.667 -9.641 -8.805 1.00 81.94 76 CYS A C 1
ATOM 590 O O . CYS A 1 76 ? 6.378 -10.598 -8.078 1.00 81.94 76 CYS A O 1
ATOM 592 N N . GLU A 1 77 ? 6.158 -9.520 -10.037 1.00 87.00 77 GLU A N 1
ATOM 593 C CA . GLU A 1 77 ? 5.252 -10.472 -10.700 1.00 87.00 77 GLU A CA 1
ATOM 594 C C . GLU A 1 77 ? 3.987 -10.820 -9.882 1.00 87.00 77 GLU A C 1
ATOM 596 O O . GLU A 1 77 ? 3.428 -11.918 -9.967 1.00 87.00 77 GLU A O 1
ATOM 601 N N . ARG A 1 78 ? 3.487 -9.868 -9.086 1.00 84.81 78 ARG A N 1
ATOM 602 C CA . ARG A 1 78 ? 2.311 -10.029 -8.218 1.00 84.81 78 ARG A CA 1
ATOM 603 C C . ARG A 1 78 ? 1.022 -9.757 -8.988 1.00 84.81 78 ARG A C 1
ATOM 605 O O . ARG A 1 78 ? 0.355 -8.744 -8.786 1.00 84.81 78 ARG A O 1
ATOM 612 N N . LYS A 1 79 ? 0.653 -10.686 -9.874 1.00 85.81 79 LYS A N 1
ATOM 613 C CA . LYS A 1 79 ? -0.519 -10.558 -10.766 1.00 85.81 79 LYS A CA 1
ATOM 614 C C . LYS A 1 79 ? -1.826 -10.285 -10.018 1.00 85.81 79 LYS A C 1
ATOM 616 O O . LYS A 1 79 ? -2.591 -9.428 -10.452 1.00 85.81 79 LYS A O 1
ATOM 621 N N . ASP A 1 80 ? -2.059 -10.962 -8.897 1.00 89.12 80 ASP A N 1
ATOM 622 C CA . ASP A 1 80 ? -3.297 -10.811 -8.121 1.00 89.12 80 ASP A CA 1
ATOM 623 C C . ASP A 1 80 ? -3.419 -9.408 -7.517 1.00 89.12 80 ASP A C 1
ATOM 625 O O . ASP A 1 80 ? -4.475 -8.781 -7.574 1.00 89.12 80 ASP A O 1
ATOM 629 N N . ILE A 1 81 ? -2.309 -8.883 -6.995 1.00 88.62 81 ILE A N 1
ATOM 630 C CA . ILE A 1 81 ? -2.235 -7.540 -6.416 1.00 88.62 81 ILE A CA 1
ATOM 631 C C . ILE A 1 81 ? -2.330 -6.478 -7.509 1.00 88.62 81 ILE A C 1
ATOM 633 O O . ILE A 1 81 ? -3.084 -5.522 -7.359 1.00 88.62 81 ILE A O 1
ATOM 637 N N . ALA A 1 82 ? -1.644 -6.670 -8.638 1.00 87.19 82 ALA A N 1
ATOM 638 C CA . ALA A 1 82 ? -1.736 -5.778 -9.788 1.00 87.19 82 ALA A CA 1
ATOM 639 C C . ALA A 1 82 ? -3.182 -5.671 -10.302 1.00 87.19 82 ALA A C 1
ATOM 641 O O . ALA A 1 82 ? -3.682 -4.567 -10.506 1.00 87.19 82 ALA A O 1
ATOM 642 N N . GLN A 1 83 ? -3.892 -6.797 -10.441 1.00 86.75 83 GLN A N 1
ATOM 643 C CA . GLN A 1 83 ? -5.315 -6.792 -10.802 1.00 86.75 83 GLN A CA 1
ATOM 644 C C . GLN A 1 83 ? -6.165 -6.044 -9.772 1.00 86.75 83 GLN A C 1
ATOM 646 O O . GLN A 1 83 ? -7.090 -5.318 -10.139 1.00 86.75 83 GLN A O 1
ATOM 651 N N . LEU A 1 84 ? -5.855 -6.206 -8.486 1.00 87.19 84 LEU A N 1
ATOM 652 C CA . LEU A 1 84 ? -6.591 -5.568 -7.404 1.00 87.19 84 LEU A CA 1
ATOM 653 C C . LEU A 1 84 ? -6.376 -4.047 -7.379 1.00 87.19 84 LEU A C 1
ATOM 655 O O . LEU A 1 84 ? -7.345 -3.306 -7.217 1.00 87.19 84 LEU A O 1
ATOM 659 N N . LEU A 1 85 ? -5.148 -3.582 -7.615 1.00 85.25 85 LEU A N 1
ATOM 660 C CA . LEU A 1 85 ? -4.814 -2.165 -7.770 1.00 85.25 85 LEU A CA 1
ATOM 661 C C . LEU A 1 85 ? -5.527 -1.562 -8.987 1.00 85.25 85 LEU A C 1
ATOM 663 O O . LEU A 1 85 ? -6.215 -0.553 -8.854 1.00 85.25 85 LEU A O 1
ATOM 667 N N . VAL A 1 86 ? -5.461 -2.224 -10.148 1.00 82.69 86 VAL A N 1
ATOM 668 C CA . VAL A 1 86 ? -6.157 -1.785 -11.373 1.00 82.69 86 VAL A CA 1
ATOM 669 C C . VAL A 1 86 ? -7.672 -1.697 -11.160 1.00 82.69 86 VAL A C 1
ATOM 671 O O . VAL A 1 86 ? -8.310 -0.752 -11.618 1.00 82.69 86 VAL A O 1
ATOM 674 N N . LYS A 1 87 ? -8.260 -2.643 -10.417 1.00 82.38 87 LYS A N 1
ATOM 675 C CA . LYS A 1 87 ? -9.689 -2.624 -10.071 1.00 82.38 87 LYS A CA 1
ATOM 676 C C . LYS A 1 87 ? -10.073 -1.443 -9.172 1.00 82.38 87 LYS A C 1
ATOM 678 O O . LYS A 1 87 ? -11.216 -1.004 -9.227 1.00 82.38 87 LYS A O 1
ATOM 683 N N . ASN A 1 88 ? -9.146 -0.943 -8.358 1.00 76.00 88 ASN A N 1
ATOM 684 C CA . ASN A 1 88 ? -9.349 0.203 -7.468 1.00 76.00 88 ASN A CA 1
ATOM 685 C C . ASN A 1 88 ? -8.880 1.524 -8.101 1.00 76.00 88 ASN A C 1
ATOM 687 O O . ASN A 1 88 ? -8.445 2.424 -7.390 1.00 76.00 88 ASN A O 1
ATOM 691 N N . ASN A 1 89 ? -8.969 1.649 -9.431 1.00 67.88 89 ASN A N 1
ATOM 692 C CA . ASN A 1 89 ? -8.583 2.853 -10.171 1.00 67.88 89 ASN A CA 1
ATOM 693 C C . ASN A 1 89 ? -7.113 3.269 -9.970 1.00 67.88 89 ASN A C 1
ATOM 695 O O . ASN A 1 89 ? -6.802 4.457 -10.059 1.00 67.88 89 ASN A O 1
ATOM 699 N N . ALA A 1 90 ? -6.193 2.321 -9.739 1.00 60.28 90 ALA A N 1
ATOM 700 C CA . ALA A 1 90 ? -4.777 2.625 -9.926 1.00 60.28 90 ALA A CA 1
ATOM 701 C C . ALA A 1 90 ? -4.593 3.109 -11.365 1.00 60.28 90 ALA A C 1
ATOM 703 O O . ALA A 1 90 ? -4.975 2.406 -12.306 1.00 60.28 90 ALA A O 1
ATOM 704 N N . ASP A 1 91 ? -4.062 4.318 -11.530 1.00 53.47 91 ASP A N 1
ATOM 705 C CA . ASP A 1 91 ? -3.763 4.882 -12.832 1.00 53.47 91 ASP A CA 1
ATOM 706 C C . ASP A 1 91 ? -2.795 3.924 -13.525 1.00 53.47 91 ASP A C 1
ATOM 708 O O . ASP A 1 91 ? -1.608 3.838 -13.215 1.00 53.47 91 ASP A O 1
ATOM 712 N N . ILE A 1 92 ? -3.317 3.198 -14.515 1.00 52.41 92 ILE A N 1
ATOM 713 C CA . ILE A 1 92 ? -2.545 2.327 -15.414 1.00 52.41 92 ILE A CA 1
ATOM 714 C C . ILE A 1 92 ? -1.511 3.162 -16.206 1.00 52.41 92 ILE A C 1
ATOM 716 O O . ILE A 1 92 ? -0.594 2.638 -16.838 1.00 52.41 92 ILE A O 1
ATOM 720 N N . VAL A 1 93 ? -1.650 4.487 -16.163 1.00 48.62 93 VAL A N 1
ATOM 721 C CA . VAL A 1 93 ? -0.928 5.474 -16.951 1.00 48.62 93 VAL A CA 1
ATOM 722 C C . VAL A 1 93 ? -0.284 6.521 -16.050 1.00 48.62 93 VAL A C 1
ATOM 724 O O . VAL A 1 93 ? -0.670 7.678 -15.998 1.00 48.62 93 VAL A O 1
ATOM 727 N N . HIS A 1 94 ? 0.828 6.137 -15.442 1.00 47.00 94 HIS A N 1
ATOM 728 C CA . HIS A 1 94 ? 2.019 6.955 -15.616 1.00 47.00 94 HIS A CA 1
ATOM 729 C C . HIS A 1 94 ? 3.181 6.006 -15.845 1.00 47.00 94 HIS A C 1
ATOM 731 O O . HIS A 1 94 ? 3.976 5.707 -14.959 1.00 47.00 94 HIS A O 1
ATOM 737 N N . ARG A 1 95 ? 3.248 5.497 -17.082 1.00 43.12 95 ARG A N 1
ATOM 738 C CA . ARG A 1 95 ? 4.502 5.014 -17.649 1.00 43.12 95 ARG A CA 1
ATOM 739 C C . ARG A 1 95 ? 5.544 6.063 -17.254 1.00 43.12 95 ARG A C 1
ATOM 741 O O . ARG A 1 95 ? 5.388 7.234 -17.613 1.00 43.12 95 ARG A O 1
ATOM 748 N N . ALA A 1 96 ? 6.542 5.665 -16.471 1.00 44.31 96 ALA A N 1
ATOM 749 C CA . ALA A 1 96 ? 7.822 6.343 -16.468 1.00 44.31 96 ALA A CA 1
ATOM 750 C C . ALA A 1 96 ? 8.331 6.220 -17.907 1.00 44.31 96 ALA A C 1
ATOM 752 O O . ALA A 1 96 ? 9.004 5.265 -18.279 1.00 44.31 96 ALA A O 1
ATOM 753 N N . LEU A 1 97 ? 7.843 7.108 -18.766 1.00 38.69 97 LEU A N 1
ATOM 754 C CA . LEU A 1 97 ? 8.581 7.504 -19.933 1.00 38.69 97 LEU A CA 1
ATOM 755 C C . LEU A 1 97 ? 9.701 8.365 -19.343 1.00 38.69 97 LEU A C 1
ATOM 757 O O . LEU A 1 97 ? 9.394 9.443 -18.832 1.00 38.69 97 LEU A O 1
ATOM 761 N N . PRO A 1 98 ? 10.974 7.921 -19.349 1.00 44.34 98 PRO A N 1
ATOM 762 C CA . PRO A 1 98 ? 12.027 8.908 -19.557 1.00 44.34 98 PRO A CA 1
ATOM 763 C C . PRO A 1 98 ? 11.648 9.682 -20.827 1.00 44.34 98 PRO A C 1
ATOM 765 O O . PRO A 1 98 ? 11.020 9.084 -21.697 1.00 44.34 98 PRO A O 1
ATOM 768 N N . ASP A 1 99 ? 11.949 10.978 -20.895 1.00 43.53 99 ASP A N 1
ATOM 769 C CA . ASP A 1 99 ? 11.557 11.958 -21.929 1.00 43.53 99 ASP A CA 1
ATOM 770 C C . ASP A 1 99 ? 11.793 11.545 -23.411 1.00 43.53 99 ASP A C 1
ATOM 772 O O . ASP A 1 99 ? 12.481 12.220 -24.172 1.00 43.53 99 ASP A O 1
ATOM 776 N N . GLU A 1 100 ? 11.188 10.457 -23.880 1.00 42.84 100 GLU A N 1
ATOM 777 C CA . GLU A 1 100 ? 11.212 9.972 -25.251 1.00 42.84 100 GLU A CA 1
ATOM 778 C C . GLU A 1 100 ? 9.771 9.777 -25.721 1.00 42.84 100 GLU A C 1
ATOM 780 O O . GLU A 1 100 ? 9.008 8.922 -25.265 1.00 42.84 100 GLU A O 1
ATOM 785 N N . ILE A 1 101 ? 9.396 10.653 -26.645 1.00 44.75 101 ILE A N 1
ATOM 786 C CA . ILE A 1 101 ? 8.089 10.739 -27.276 1.00 44.75 101 ILE A CA 1
ATOM 787 C C . ILE A 1 101 ? 7.935 9.522 -28.203 1.00 44.75 101 ILE A C 1
ATOM 789 O O . ILE A 1 101 ? 8.487 9.502 -29.302 1.00 44.75 101 ILE A O 1
ATOM 793 N N . TYR A 1 102 ? 7.195 8.499 -27.772 1.00 47.00 102 TYR A N 1
ATOM 794 C CA . TYR A 1 102 ? 6.748 7.400 -28.635 1.00 47.00 102 TYR A CA 1
ATOM 795 C C . TYR A 1 102 ? 5.282 7.638 -29.028 1.00 47.00 102 TYR A C 1
ATOM 797 O O . TYR A 1 102 ? 4.386 7.502 -28.194 1.00 47.00 102 TYR A O 1
ATOM 805 N N . GLU A 1 103 ? 5.025 7.996 -30.289 1.00 43.19 103 GLU A N 1
ATOM 806 C CA . GLU A 1 103 ? 3.665 8.079 -30.840 1.00 43.19 103 GLU A CA 1
ATOM 807 C C . GLU A 1 103 ? 3.075 6.665 -31.015 1.00 43.19 103 GLU A C 1
ATOM 809 O O . GLU A 1 103 ? 3.729 5.758 -31.534 1.00 43.19 103 GLU A O 1
ATOM 814 N N . MET A 1 104 ? 1.842 6.456 -30.538 1.00 38.25 104 MET A N 1
ATOM 815 C CA . MET A 1 104 ? 1.112 5.191 -30.670 1.00 38.25 104 MET A CA 1
ATOM 816 C C . MET A 1 104 ? 0.220 5.235 -31.917 1.00 38.25 104 MET A C 1
ATOM 818 O O . MET A 1 104 ? -0.901 5.730 -31.847 1.00 38.25 104 MET A O 1
ATOM 822 N N . ASP A 1 105 ? 0.686 4.675 -33.035 1.00 48.38 105 ASP A N 1
ATOM 823 C CA . ASP A 1 105 ? -0.187 4.359 -34.171 1.00 48.38 105 ASP A CA 1
ATOM 824 C C . ASP A 1 105 ? -1.065 3.149 -33.812 1.00 48.38 105 ASP A C 1
ATOM 826 O O . ASP A 1 105 ? -0.582 2.038 -33.577 1.00 48.38 105 ASP A O 1
ATOM 830 N N . THR A 1 106 ? -2.379 3.358 -33.753 1.00 50.53 106 THR A N 1
ATOM 831 C CA . THR A 1 106 ? -3.377 2.386 -33.273 1.00 50.53 106 THR A CA 1
ATOM 832 C C . THR A 1 106 ? -3.651 1.211 -34.222 1.00 50.53 106 THR A C 1
ATOM 834 O O . THR A 1 106 ? -4.450 0.342 -33.883 1.00 50.53 106 THR A O 1
ATOM 837 N N . GLU A 1 107 ? -2.968 1.112 -35.366 1.00 48.09 107 GLU A N 1
ATOM 838 C CA . GLU A 1 107 ? -3.263 0.100 -36.398 1.00 48.09 107 GLU A CA 1
ATOM 839 C C . GLU A 1 107 ? -2.160 -0.932 -36.6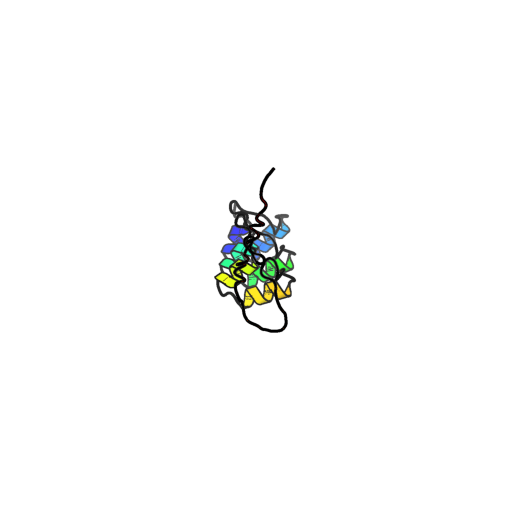58 1.00 48.09 107 GLU A C 1
ATOM 841 O O . GLU A 1 107 ? -2.348 -1.873 -37.428 1.00 48.09 107 GLU A O 1
ATOM 846 N N . SER A 1 108 ? -1.002 -0.840 -36.011 1.00 48.56 108 SER A N 1
ATOM 847 C CA . SER A 1 108 ? 0.035 -1.864 -36.162 1.00 48.56 108 SER A CA 1
ATOM 848 C C . SER A 1 108 ? 0.811 -2.004 -34.869 1.00 48.56 108 SER A C 1
ATOM 850 O O . SER A 1 108 ? 1.635 -1.158 -34.550 1.00 48.56 108 SER A O 1
ATOM 852 N N . GLN A 1 109 ? 0.563 -3.086 -34.127 1.00 50.56 109 GLN A N 1
ATOM 853 C CA . GLN A 1 109 ? 1.278 -3.476 -32.904 1.00 50.56 109 GLN A CA 1
ATOM 854 C C . GLN A 1 109 ? 2.777 -3.729 -33.172 1.00 50.56 109 GLN A C 1
ATOM 856 O O . GLN A 1 109 ? 3.259 -4.860 -33.121 1.00 50.56 109 GLN A O 1
ATOM 861 N N . LYS A 1 110 ? 3.542 -2.684 -33.495 1.00 43.44 110 LYS A N 1
ATOM 862 C CA . LYS A 1 110 ? 4.987 -2.750 -33.684 1.00 43.44 110 LYS A CA 1
ATOM 863 C C . LYS A 1 110 ? 5.633 -1.444 -33.236 1.00 43.44 110 LYS A C 1
ATOM 865 O O . LYS A 1 110 ? 5.498 -0.417 -33.889 1.00 43.44 110 LYS A O 1
ATOM 870 N N . LEU A 1 111 ? 6.392 -1.525 -32.145 1.00 38.31 111 LEU A N 1
ATOM 871 C CA . LEU A 1 111 ? 7.341 -0.493 -31.733 1.00 38.31 111 LEU A CA 1
ATOM 872 C C . LEU A 1 111 ? 8.394 -0.355 -32.839 1.00 38.31 111 LEU A C 1
ATOM 874 O O . LEU 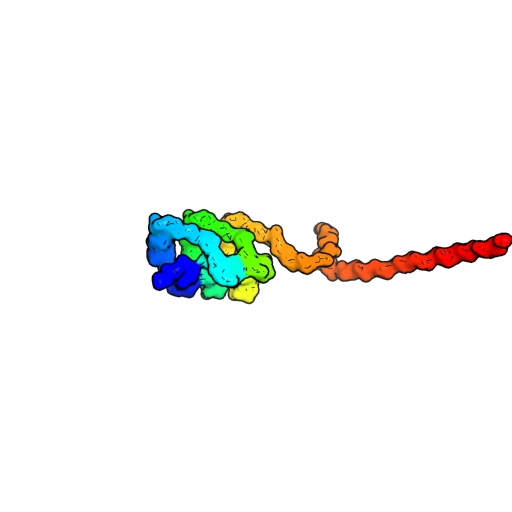A 1 111 ? 9.147 -1.297 -33.100 1.00 38.31 111 LEU A O 1
ATOM 878 N N . LYS A 1 112 ? 8.434 0.787 -33.524 1.00 43.22 112 LYS A N 1
ATOM 879 C CA . LYS A 1 112 ? 9.538 1.134 -34.421 1.00 43.22 112 LYS A CA 1
ATOM 880 C C . LYS A 1 112 ? 10.202 2.414 -33.915 1.00 43.22 112 LYS A C 1
ATOM 882 O O . LYS A 1 112 ? 9.503 3.412 -33.768 1.00 43.22 112 LYS A O 1
ATOM 887 N N . PRO A 1 113 ? 11.523 2.419 -33.678 1.00 42.31 113 PRO A N 1
ATOM 888 C CA . PRO A 1 113 ? 12.241 3.656 -33.404 1.00 42.31 113 PRO A CA 1
ATOM 889 C C . PRO A 1 113 ? 12.232 4.540 -34.662 1.00 42.31 113 PRO A C 1
ATOM 891 O O . PRO A 1 113 ? 12.633 4.094 -35.739 1.00 42.31 113 PRO A O 1
ATOM 894 N N . GLN A 1 114 ? 11.775 5.788 -34.543 1.00 40.91 114 GLN A N 1
ATOM 895 C CA . GLN A 1 114 ? 11.886 6.789 -35.607 1.00 40.91 114 GLN A CA 1
ATOM 896 C C . GLN A 1 114 ? 13.262 7.461 -35.518 1.00 40.91 114 GLN A C 1
ATOM 898 O O . GLN A 1 114 ? 13.444 8.465 -34.833 1.00 40.91 114 GLN A O 1
ATOM 903 N N . LEU A 1 115 ? 14.254 6.916 -36.227 1.00 44.72 115 LEU A N 1
ATOM 904 C CA . LEU A 1 115 ? 15.478 7.656 -36.538 1.00 44.72 115 LEU A CA 1
ATOM 905 C C . LEU A 1 115 ? 15.110 8.801 -37.490 1.00 44.72 115 LEU A C 1
ATOM 907 O O . LEU A 1 115 ? 14.978 8.589 -38.696 1.00 44.72 115 LEU A O 1
ATOM 911 N N . ARG A 1 116 ? 14.961 10.029 -36.979 1.00 39.41 116 ARG A N 1
ATOM 912 C CA . ARG A 1 116 ? 14.933 11.224 -37.835 1.00 39.41 116 ARG A CA 1
ATOM 913 C C . ARG A 1 116 ? 16.336 11.479 -38.389 1.00 39.41 116 ARG A C 1
ATOM 915 O O . ARG A 1 116 ? 17.075 12.325 -37.903 1.00 39.41 116 ARG A O 1
ATOM 922 N N . PHE A 1 117 ? 16.680 10.775 -39.460 1.00 50.38 117 PHE A N 1
ATOM 923 C CA . PHE A 1 117 ? 17.578 11.332 -40.462 1.00 50.38 117 PHE A CA 1
ATOM 924 C C . PHE A 1 117 ? 16.751 12.248 -41.362 1.00 50.38 117 PHE A C 1
ATOM 926 O O . PHE A 1 117 ? 15.929 11.773 -42.136 1.00 50.38 117 PHE A O 1
ATOM 933 N N . ASN A 1 118 ? 16.956 13.558 -41.250 1.00 42.53 118 ASN A N 1
ATOM 934 C CA . ASN A 1 118 ? 16.750 14.495 -42.354 1.00 42.53 118 ASN A CA 1
ATOM 935 C C . ASN A 1 118 ? 17.677 15.692 -42.108 1.00 42.53 118 ASN A C 1
ATOM 937 O O . ASN A 1 118 ? 17.454 16.498 -41.213 1.00 42.53 118 ASN A O 1
ATOM 941 N N . ASN A 1 119 ? 18.851 15.701 -42.740 1.00 48.53 119 ASN A N 1
ATOM 942 C CA . ASN A 1 119 ? 19.041 16.320 -44.055 1.00 48.53 119 ASN A CA 1
ATOM 943 C C . ASN A 1 119 ? 18.488 17.748 -44.106 1.00 48.53 119 ASN A C 1
ATOM 945 O O . ASN A 1 119 ? 17.509 18.021 -44.791 1.00 48.53 119 ASN A O 1
ATOM 949 N N . SER A 1 120 ? 19.186 18.675 -43.449 1.00 43.56 120 SER A N 1
ATOM 950 C CA . SER A 1 120 ? 19.262 20.048 -43.952 1.00 43.56 120 SER A CA 1
ATOM 951 C C . SER A 1 120 ? 20.515 20.178 -44.820 1.00 43.56 120 SER A C 1
ATOM 953 O O . SER A 1 120 ? 21.493 20.831 -44.468 1.00 43.56 120 SER A O 1
ATOM 955 N N . GLN A 1 121 ? 20.510 19.484 -45.961 1.00 53.03 121 GLN A N 1
ATOM 956 C CA . GLN A 1 121 ? 21.264 19.954 -47.116 1.00 53.03 121 GLN A CA 1
ATOM 957 C C . GLN A 1 121 ? 20.403 21.013 -47.799 1.00 53.03 121 GLN A C 1
ATOM 959 O O . GLN A 1 121 ? 19.576 20.714 -48.655 1.00 53.03 121 GLN A O 1
ATOM 964 N N . HIS A 1 122 ? 20.609 22.265 -47.409 1.00 42.47 122 HIS A N 1
ATOM 965 C CA . HIS A 1 122 ? 20.367 23.391 -48.299 1.00 42.47 122 HIS A CA 1
ATOM 966 C C . HIS A 1 122 ? 21.605 24.290 -48.269 1.00 42.47 122 HIS A C 1
ATOM 968 O O . HIS A 1 122 ? 21.639 25.356 -47.665 1.00 42.47 122 HIS A O 1
ATOM 974 N N . LEU A 1 123 ? 22.670 23.789 -48.900 1.00 45.97 123 LEU A N 1
ATOM 975 C CA . LEU A 1 123 ? 23.726 24.624 -49.460 1.00 45.97 123 LEU A CA 1
ATOM 976 C C . LEU A 1 123 ? 23.129 25.336 -50.677 1.00 45.97 123 LEU A C 1
ATOM 978 O O . LEU A 1 123 ? 23.214 24.834 -51.798 1.00 45.97 123 LEU A O 1
ATOM 982 N N . THR A 1 124 ? 22.508 26.494 -50.467 1.00 43.62 124 THR A N 1
ATOM 983 C CA . THR A 1 124 ? 22.236 27.412 -51.577 1.00 43.62 124 THR A CA 1
ATOM 984 C C . THR A 1 124 ? 23.457 28.281 -51.768 1.00 43.62 124 THR A C 1
ATOM 986 O O . THR A 1 124 ? 23.729 29.230 -51.039 1.00 43.62 124 THR A O 1
ATOM 989 N N . VAL A 1 125 ? 24.211 27.873 -52.774 1.00 48.91 125 VAL A N 1
ATOM 990 C CA . VAL A 1 125 ? 25.128 28.679 -53.564 1.00 48.91 125 VAL A CA 1
ATOM 991 C C . VAL A 1 125 ? 24.573 30.076 -53.884 1.00 48.91 125 VAL A C 1
ATOM 993 O O . VAL A 1 125 ? 23.432 30.232 -54.308 1.00 48.91 125 VAL A O 1
ATOM 996 N N . GLY A 1 126 ? 25.436 31.078 -53.741 1.00 42.78 126 GLY A N 1
ATOM 997 C CA . GLY A 1 126 ? 25.243 32.457 -54.195 1.00 42.78 126 GLY A CA 1
ATOM 998 C C . GLY A 1 126 ? 26.186 33.361 -53.398 1.00 42.78 126 GLY A C 1
ATOM 999 O O . GLY A 1 126 ? 25.898 33.685 -52.259 1.00 42.78 126 GLY A O 1
ATOM 1000 N N . GLY A 1 127 ? 27.396 33.697 -53.840 1.00 40.84 127 GLY A N 1
ATOM 1001 C CA . GLY A 1 127 ? 27.743 34.148 -55.182 1.00 40.84 127 GLY A CA 1
ATOM 1002 C C . GLY A 1 127 ? 27.695 35.678 -55.210 1.00 40.84 127 GLY A C 1
ATOM 1003 O O . GLY A 1 127 ? 26.637 36.242 -55.439 1.00 40.84 127 GLY A O 1
ATOM 1004 N N . CYS A 1 128 ? 28.853 36.295 -54.962 1.00 37.72 128 CYS A N 1
ATOM 1005 C CA . CYS A 1 128 ? 29.310 37.597 -55.464 1.00 37.72 128 CYS A CA 1
ATOM 1006 C C . CYS A 1 128 ? 28.338 38.799 -55.431 1.00 37.72 128 CYS A C 1
ATOM 1008 O O . CYS A 1 128 ? 27.482 38.928 -56.304 1.00 37.72 128 CYS A O 1
ATOM 1010 N N . LYS A 1 129 ? 28.629 39.778 -54.564 1.00 48.59 129 LYS A N 1
ATOM 1011 C CA . LYS A 1 129 ? 29.125 41.119 -54.935 1.00 48.59 129 LYS A CA 1
ATOM 1012 C C . LYS A 1 129 ? 29.798 41.779 -53.736 1.00 48.59 129 LYS A C 1
ATOM 1014 O O . LYS A 1 129 ? 29.308 41.554 -52.611 1.00 48.59 129 LYS A O 1
#